Protein AF-A0AAD5LFU4-F1 (afdb_monomer_lite)

Structure (mmCIF, N/CA/C/O backbone):
data_AF-A0AAD5LFU4-F1
#
_entry.id   AF-A0AAD5LFU4-F1
#
loop_
_atom_site.group_PDB
_atom_site.id
_atom_site.type_symbol
_atom_site.label_atom_id
_atom_site.label_alt_id
_atom_site.label_comp_id
_atom_site.label_asym_id
_atom_site.label_entity_id
_atom_site.label_seq_id
_atom_site.pdbx_PDB_ins_code
_atom_site.Cartn_x
_atom_site.Cartn_y
_atom_site.Cartn_z
_atom_site.occupancy
_atom_site.B_iso_or_equiv
_atom_site.auth_seq_id
_atom_site.auth_comp_id
_atom_site.auth_asym_id
_atom_site.auth_atom_id
_atom_site.pdbx_PDB_model_num
ATOM 1 N N . MET A 1 1 ? -9.756 12.885 42.942 1.00 59.34 1 MET A N 1
ATOM 2 C CA . MET A 1 1 ? -10.409 11.561 43.064 1.00 59.34 1 MET A CA 1
ATOM 3 C C . MET A 1 1 ? -11.357 11.272 41.900 1.00 59.34 1 MET A C 1
ATOM 5 O O . MET A 1 1 ? -11.050 10.377 41.130 1.00 59.34 1 MET A O 1
ATOM 9 N N . ALA A 1 2 ? -12.413 12.067 41.676 1.00 60.28 2 ALA A N 1
ATOM 10 C CA . ALA A 1 2 ? -13.407 11.807 40.619 1.00 60.28 2 ALA A CA 1
ATOM 11 C C . ALA A 1 2 ? -12.837 11.692 39.184 1.00 60.28 2 ALA A C 1
ATOM 13 O O . ALA A 1 2 ? -13.140 10.718 38.511 1.00 60.28 2 ALA A O 1
ATOM 14 N N . LYS A 1 3 ? -11.948 12.606 38.748 1.00 60.66 3 LYS A N 1
ATOM 15 C CA . LYS A 1 3 ? -11.315 12.569 37.404 1.00 60.66 3 LYS A CA 1
ATOM 16 C C . LYS A 1 3 ? -10.513 11.290 37.109 1.00 60.66 3 LYS A C 1
ATOM 18 O O . LYS A 1 3 ? -10.426 10.878 35.958 1.00 60.66 3 LYS A O 1
ATOM 23 N N . TYR A 1 4 ? -9.907 10.681 38.129 1.00 64.56 4 TYR A N 1
ATOM 24 C CA . TYR A 1 4 ? -9.102 9.464 37.962 1.00 64.56 4 TYR A CA 1
ATOM 25 C C . TYR A 1 4 ? -9.979 8.212 37.890 1.00 64.56 4 TYR A C 1
ATOM 27 O O . TYR A 1 4 ? -9.669 7.292 37.140 1.00 64.56 4 TYR A O 1
ATOM 35 N N . ILE A 1 5 ? -11.096 8.203 38.625 1.00 68.69 5 ILE A N 1
ATOM 36 C CA . ILE A 1 5 ? -12.068 7.106 38.614 1.00 68.69 5 ILE A CA 1
ATOM 37 C C . ILE A 1 5 ? -12.809 7.067 37.272 1.00 68.69 5 ILE A C 1
ATOM 39 O O . ILE A 1 5 ? -12.893 6.004 36.665 1.00 68.69 5 ILE A O 1
ATOM 43 N N . THR A 1 6 ? -13.270 8.213 36.754 1.00 73.06 6 THR A N 1
ATOM 44 C CA . THR A 1 6 ? -13.876 8.273 35.411 1.00 73.06 6 THR A CA 1
ATOM 45 C C . THR A 1 6 ? -12.888 7.869 34.320 1.00 73.06 6 THR A C 1
ATOM 47 O O . THR A 1 6 ? -13.223 7.039 33.483 1.00 73.06 6 THR A O 1
ATOM 50 N N . GLY A 1 7 ? -11.638 8.339 34.386 1.00 82.06 7 GLY A N 1
ATOM 51 C CA . GLY A 1 7 ? -10.608 7.930 33.427 1.00 82.06 7 GLY A CA 1
ATOM 52 C C . GLY A 1 7 ? -10.278 6.430 33.461 1.00 82.06 7 GLY A C 1
ATOM 53 O O . GLY A 1 7 ? -9.966 5.847 32.424 1.00 82.06 7 GLY A O 1
ATOM 54 N N . ALA A 1 8 ? -10.351 5.781 34.628 1.00 84.88 8 ALA A N 1
ATOM 55 C CA . ALA A 1 8 ? -10.155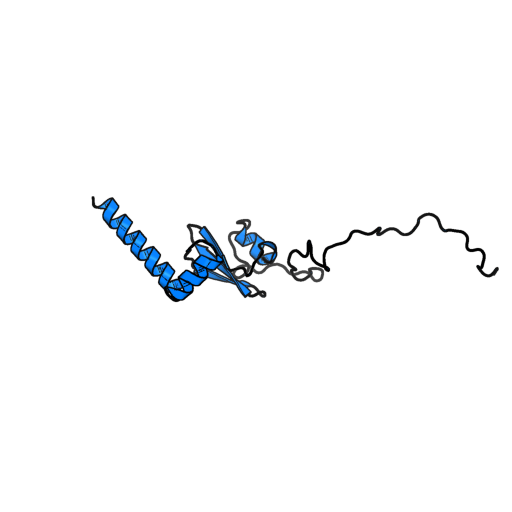 4.335 34.747 1.00 84.88 8 ALA A CA 1
ATOM 56 C C . ALA A 1 8 ? -11.330 3.540 34.149 1.00 84.88 8 ALA A C 1
ATOM 58 O O . ALA A 1 8 ? -11.110 2.560 33.437 1.00 84.88 8 ALA A O 1
ATOM 59 N N . LEU A 1 9 ? -12.565 3.990 34.385 1.00 89.31 9 LEU A N 1
ATOM 60 C CA . LEU A 1 9 ? -13.768 3.380 33.814 1.00 89.31 9 LEU A CA 1
ATOM 61 C C . LEU A 1 9 ? -13.807 3.507 32.284 1.00 89.31 9 LEU A C 1
ATOM 63 O O . LEU A 1 9 ? -14.129 2.536 31.601 1.00 89.31 9 LEU A O 1
ATOM 67 N N . ASP A 1 10 ? -13.396 4.652 31.737 1.00 86.44 10 ASP A N 1
ATOM 68 C CA . ASP A 1 10 ? -13.311 4.857 30.286 1.00 86.44 10 ASP A CA 1
ATOM 69 C C . ASP A 1 10 ? -12.303 3.907 29.629 1.00 86.44 10 ASP A C 1
ATOM 71 O O . ASP A 1 10 ? -12.573 3.347 28.566 1.00 86.44 10 ASP A O 1
ATOM 75 N N . LYS A 1 11 ? -11.154 3.670 30.275 1.00 85.81 11 LYS A N 1
ATOM 76 C CA . LYS A 1 11 ? -10.162 2.698 29.790 1.00 85.81 11 LYS A CA 1
ATOM 77 C C . LYS A 1 11 ? -10.721 1.280 29.778 1.00 85.81 11 LYS A C 1
ATOM 79 O O . LYS A 1 11 ? -10.542 0.579 28.790 1.00 85.81 11 LYS A O 1
ATOM 84 N N . LEU A 1 12 ? -11.426 0.871 30.834 1.00 90.06 12 LEU A N 1
ATOM 85 C CA . LEU A 1 12 ? -12.064 -0.448 30.895 1.00 90.06 12 LEU A CA 1
ATOM 86 C C . LEU A 1 12 ? -13.113 -0.623 29.793 1.00 90.06 12 LEU A C 1
ATOM 88 O O . LEU A 1 12 ? -13.155 -1.675 29.157 1.00 90.06 12 LEU A O 1
ATOM 92 N N . LYS A 1 13 ? -13.912 0.417 29.526 1.00 89.88 13 LYS A N 1
ATOM 93 C CA . LYS A 1 13 ? -14.887 0.415 28.432 1.00 89.88 13 LYS A CA 1
ATOM 94 C C . LYS A 1 13 ? -14.207 0.243 27.073 1.00 89.88 13 LYS A C 1
ATOM 96 O O . LYS A 1 13 ? -14.587 -0.649 26.326 1.00 89.88 13 LYS A O 1
ATOM 101 N N . VAL A 1 14 ? -13.163 1.025 26.788 1.00 87.69 14 VAL A N 1
ATOM 102 C CA . VAL A 1 14 ? -12.400 0.918 25.532 1.00 87.69 14 VAL A CA 1
ATOM 103 C C . VAL A 1 14 ? -11.793 -0.477 25.368 1.00 87.69 14 VAL A C 1
ATOM 105 O O . VAL A 1 14 ? -11.891 -1.058 24.293 1.00 87.69 14 VAL A O 1
ATOM 108 N N . THR A 1 15 ? -11.215 -1.049 26.427 1.00 89.00 15 THR A N 1
ATOM 109 C CA . THR A 1 15 ? -10.680 -2.418 26.389 1.00 89.00 15 THR A CA 1
ATOM 110 C C . THR A 1 15 ? -11.772 -3.441 26.079 1.00 89.00 15 THR A C 1
ATOM 112 O O . THR A 1 15 ? -11.556 -4.343 25.273 1.00 89.00 15 THR A O 1
ATOM 115 N N . PHE A 1 16 ? -12.956 -3.302 26.678 1.00 91.75 16 PHE A N 1
ATOM 116 C CA . PHE A 1 16 ? -14.083 -4.190 26.399 1.00 91.75 16 PHE A CA 1
ATOM 117 C C . PHE A 1 16 ? -14.599 -4.041 24.960 1.00 91.75 16 PHE A C 1
ATOM 119 O O . PHE A 1 16 ? -14.884 -5.043 24.305 1.00 91.75 16 PHE A O 1
ATOM 126 N N . ASP A 1 17 ? -14.655 -2.812 24.442 1.00 89.81 17 ASP A N 1
ATOM 127 C CA . ASP A 1 17 ? -15.033 -2.532 23.055 1.00 89.81 17 ASP A CA 1
ATOM 128 C C . ASP A 1 17 ? -14.037 -3.165 22.069 1.00 89.81 17 AS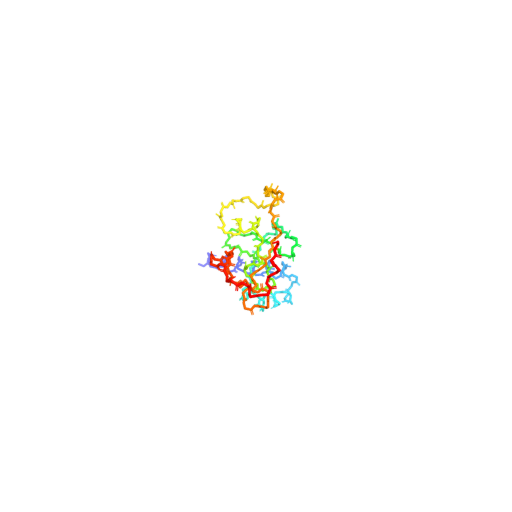P A C 1
ATOM 130 O O . ASP A 1 17 ? -14.459 -3.807 21.108 1.00 89.81 17 ASP A O 1
ATOM 134 N N . ILE A 1 18 ? -12.727 -3.075 22.343 1.00 89.19 18 ILE A N 1
ATOM 135 C CA . ILE A 1 18 ? -11.679 -3.744 21.553 1.00 89.19 18 ILE A CA 1
ATOM 136 C C . ILE A 1 18 ? -11.858 -5.267 21.581 1.00 89.19 18 ILE A C 1
ATOM 138 O O . ILE A 1 18 ? -11.851 -5.914 20.533 1.00 89.19 18 ILE A O 1
ATOM 142 N N . LEU A 1 19 ? -12.054 -5.847 22.771 1.00 92.12 19 LEU A N 1
ATOM 143 C CA . LEU A 1 19 ? -12.273 -7.287 22.920 1.00 92.12 19 LEU A CA 1
ATOM 144 C C . LEU A 1 19 ? -13.484 -7.740 22.104 1.00 92.12 19 LEU A C 1
ATOM 146 O O . LEU A 1 19 ? -13.413 -8.753 21.413 1.00 92.12 19 LEU A O 1
ATOM 150 N N . LYS A 1 20 ? -14.588 -6.990 22.156 1.00 90.75 20 LYS A N 1
ATOM 151 C CA . LYS A 1 20 ? -15.804 -7.297 21.400 1.00 90.75 20 LYS A CA 1
ATOM 152 C C . LYS A 1 20 ? -15.576 -7.175 19.894 1.00 90.75 20 LYS A C 1
ATOM 154 O O . LYS A 1 20 ? -16.003 -8.058 19.154 1.00 90.75 20 LYS A O 1
ATOM 159 N N . GLN A 1 21 ? -14.893 -6.120 19.453 1.00 87.50 21 GLN A N 1
ATOM 160 C CA . GLN A 1 21 ? -14.601 -5.876 18.043 1.00 87.50 21 GLN A CA 1
ATOM 161 C C . GLN A 1 21 ? -13.761 -6.999 17.422 1.00 87.50 21 GLN A C 1
ATOM 163 O O . GLN A 1 21 ? -14.050 -7.437 16.313 1.00 87.50 21 GLN A O 1
ATOM 168 N N . ASN A 1 22 ? -12.773 -7.509 18.154 1.00 88.31 22 ASN A N 1
ATOM 169 C CA . ASN A 1 22 ? -11.895 -8.571 17.667 1.00 88.31 22 ASN A CA 1
ATOM 170 C C . ASN A 1 22 ? -12.514 -9.978 17.769 1.00 88.31 22 ASN A C 1
ATOM 172 O O . ASN A 1 22 ? -11.818 -10.962 17.546 1.00 88.31 22 ASN A O 1
ATOM 176 N N . GLY A 1 23 ? -13.790 -10.125 18.148 1.00 89.62 23 GLY A N 1
ATOM 177 C CA . GLY A 1 23 ? -14.415 -11.444 18.318 1.00 89.62 23 GLY A CA 1
ATOM 178 C C . GLY A 1 23 ? -14.025 -12.153 19.623 1.00 89.62 23 GLY A C 1
ATOM 179 O O . GLY A 1 23 ? -14.005 -13.381 19.703 1.00 89.62 23 GLY A O 1
ATOM 180 N N . GLY A 1 24 ? -13.708 -11.383 20.663 1.00 93.06 24 GLY A N 1
ATOM 181 C CA . GLY A 1 24 ? -13.398 -11.855 22.009 1.00 93.06 24 GLY A CA 1
ATOM 182 C C . GLY A 1 24 ? -11.901 -11.950 22.306 1.00 93.06 24 GLY A C 1
ATOM 183 O O . GLY A 1 24 ? -11.047 -11.415 21.596 1.00 93.06 24 GLY A O 1
ATOM 184 N N . ILE A 1 25 ? -11.577 -12.663 23.389 1.00 92.75 25 ILE A N 1
ATOM 185 C CA . ILE A 1 25 ? -10.199 -12.804 23.886 1.00 92.75 25 ILE A CA 1
ATOM 186 C C . ILE A 1 25 ? -9.323 -13.546 22.873 1.00 92.75 25 ILE A C 1
ATOM 188 O O . ILE A 1 25 ? -8.199 -13.129 22.632 1.00 92.75 25 ILE A O 1
ATOM 192 N N . ARG A 1 26 ? -9.832 -14.612 22.238 1.00 92.31 26 ARG A N 1
ATOM 193 C CA . ARG A 1 26 ? -9.061 -15.386 21.248 1.00 92.31 26 ARG A CA 1
ATOM 194 C C . ARG A 1 26 ? -8.673 -14.548 20.034 1.00 92.31 26 ARG A C 1
ATOM 196 O O . ARG A 1 26 ? -7.512 -14.561 19.646 1.00 92.31 26 ARG A O 1
ATOM 203 N N . GLY A 1 27 ? -9.622 -13.803 19.468 1.00 90.50 27 GLY A N 1
ATOM 204 C CA . G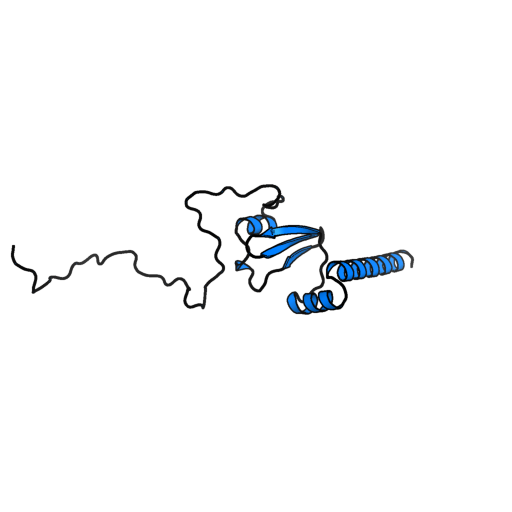LY A 1 27 ? -9.335 -12.936 18.329 1.00 90.50 27 GLY A CA 1
ATOM 205 C C . GLY A 1 27 ? -8.466 -11.740 18.713 1.00 90.50 27 GLY A C 1
ATOM 206 O O . GLY A 1 27 ? -7.567 -11.377 17.968 1.00 90.50 27 GLY A O 1
ATOM 207 N N . SER A 1 28 ? -8.624 -11.203 19.927 1.00 91.00 28 SER A N 1
ATOM 208 C CA . SER A 1 28 ? -7.693 -10.197 20.456 1.00 91.00 28 SER A CA 1
ATOM 209 C C . SER A 1 28 ? -6.279 -10.742 20.653 1.00 91.00 28 SER A C 1
ATOM 211 O O . SER A 1 28 ? -5.325 -10.051 20.336 1.00 91.00 28 SER A O 1
ATOM 213 N N . LEU A 1 29 ? -6.113 -11.975 21.132 1.00 92.12 29 LEU A N 1
ATOM 214 C CA . LEU A 1 29 ? -4.791 -12.598 21.245 1.00 92.12 29 LEU A CA 1
ATOM 215 C C . LEU A 1 29 ? -4.161 -12.834 19.870 1.00 92.12 29 LEU A C 1
ATOM 217 O O . LEU A 1 29 ? -2.975 -12.574 19.699 1.00 92.12 29 LEU A O 1
ATOM 221 N N . TYR A 1 30 ? -4.954 -13.272 18.889 1.00 88.94 30 TYR A N 1
ATOM 222 C CA . TYR A 1 30 ? -4.506 -13.378 17.500 1.00 88.94 30 TYR A CA 1
ATOM 223 C C . TYR A 1 30 ? -4.061 -12.019 16.952 1.00 88.94 30 TYR A C 1
ATOM 225 O O . TYR A 1 30 ? -2.994 -11.909 16.356 1.00 88.94 30 TYR A O 1
ATOM 233 N N . GLN A 1 31 ? -4.845 -10.973 17.213 1.00 87.06 31 GLN A N 1
ATOM 234 C CA . GLN A 1 31 ? -4.521 -9.628 16.770 1.00 87.06 31 GLN A CA 1
ATOM 235 C C . GLN A 1 31 ? -3.262 -9.086 17.434 1.00 87.06 31 GLN A C 1
ATOM 237 O O . GLN A 1 31 ? -2.400 -8.537 16.761 1.00 87.06 31 GLN A O 1
ATOM 242 N N . LEU A 1 32 ? -3.132 -9.287 18.743 1.00 89.81 32 LEU A N 1
ATOM 243 C CA . LEU A 1 32 ? -1.951 -8.893 19.494 1.00 89.81 32 LEU A CA 1
ATOM 244 C C . LEU A 1 32 ? -0.698 -9.596 18.960 1.00 89.81 32 LEU A C 1
ATOM 246 O O . LEU A 1 32 ? 0.331 -8.956 18.823 1.00 89.81 32 LEU A O 1
ATOM 250 N N . PHE A 1 33 ? -0.794 -10.881 18.608 1.00 88.69 33 PHE A N 1
ATOM 251 C CA . PHE A 1 33 ? 0.307 -11.614 17.981 1.00 88.69 33 PHE A CA 1
ATOM 252 C C . PHE A 1 33 ? 0.653 -11.096 16.574 1.00 88.69 33 PHE A C 1
ATOM 254 O O . PHE A 1 33 ? 1.800 -11.186 16.155 1.00 88.69 33 PHE A O 1
ATOM 261 N N . ARG A 1 34 ? -0.331 -10.578 15.831 1.00 84.56 34 ARG A N 1
ATOM 262 C CA . ARG A 1 34 ? -0.158 -10.144 14.439 1.00 84.56 34 ARG A CA 1
ATOM 263 C C . ARG A 1 34 ? 0.301 -8.693 14.297 1.00 84.56 34 ARG A C 1
ATOM 265 O O . ARG A 1 34 ? 1.037 -8.393 13.366 1.00 84.56 34 ARG A O 1
ATOM 272 N N . THR A 1 35 ? -0.176 -7.791 15.155 1.00 81.69 35 THR A N 1
ATOM 273 C CA . THR A 1 35 ? 0.062 -6.340 15.035 1.00 81.69 35 THR A CA 1
ATOM 274 C C . THR A 1 35 ? 0.749 -5.717 16.242 1.00 81.69 35 THR A C 1
ATOM 276 O O . THR A 1 35 ? 0.813 -4.491 16.305 1.00 81.69 35 THR A O 1
ATOM 279 N N . ASP A 1 36 ? 1.184 -6.521 17.219 1.00 86.38 36 ASP A N 1
ATOM 280 C CA . ASP A 1 36 ? 1.821 -6.129 18.494 1.00 86.38 36 ASP A CA 1
ATOM 281 C C . ASP A 1 36 ? 1.002 -5.177 19.392 1.00 86.38 36 ASP A C 1
ATOM 283 O O . ASP A 1 36 ? 1.323 -4.949 20.558 1.00 86.38 36 ASP A O 1
ATOM 287 N N . GLU A 1 37 ? -0.111 -4.653 18.882 1.00 85.69 37 GLU A N 1
ATOM 288 C CA . GLU A 1 37 ? -0.982 -3.686 19.527 1.00 85.69 37 GLU A CA 1
ATOM 289 C C . GLU A 1 37 ? -2.455 -4.031 19.299 1.00 85.69 37 GLU A C 1
ATOM 291 O O . GLU A 1 37 ? -2.860 -4.572 18.267 1.00 85.69 37 GLU A O 1
ATOM 296 N N . LEU A 1 38 ? -3.278 -3.651 20.274 1.00 87.88 38 LEU A N 1
ATOM 297 C CA . LEU A 1 38 ? -4.727 -3.778 20.236 1.00 87.88 38 LEU A CA 1
ATOM 298 C C . LEU A 1 38 ? -5.359 -2.411 19.983 1.00 87.88 38 LEU A C 1
ATOM 300 O O . LEU A 1 38 ? -5.344 -1.530 20.843 1.00 87.88 38 LEU A O 1
ATOM 304 N N . LYS A 1 39 ? -5.927 -2.248 18.791 1.00 84.81 39 LYS A N 1
ATOM 305 C CA . LYS A 1 39 ? -6.535 -1.003 18.318 1.00 84.81 39 LYS A CA 1
ATOM 306 C C . LYS A 1 39 ? -7.993 -1.247 17.937 1.00 84.81 39 LYS A C 1
ATOM 308 O O . LYS A 1 39 ? -8.297 -2.271 17.334 1.00 84.81 39 LYS A O 1
ATOM 313 N N . ASN A 1 40 ? -8.888 -0.318 18.280 1.00 85.88 40 ASN A N 1
ATOM 314 C CA . ASN A 1 40 ? -10.266 -0.318 17.776 1.00 85.88 40 ASN A CA 1
ATOM 315 C C . ASN A 1 40 ? -10.431 0.664 16.614 1.00 85.88 40 ASN A C 1
ATOM 317 O O . ASN A 1 40 ? -9.725 1.661 16.519 1.00 85.88 40 ASN A O 1
ATOM 321 N N . GLY A 1 41 ? -11.402 0.432 15.744 1.00 87.44 41 GLY A N 1
ATOM 322 C CA . GLY A 1 41 ? -11.674 1.356 14.643 1.00 87.44 41 GLY A CA 1
ATOM 323 C C . GLY A 1 41 ? -12.933 1.001 13.877 1.00 87.44 41 GLY A C 1
ATOM 324 O O . GLY A 1 41 ? -13.380 -0.140 13.902 1.00 87.44 41 GLY A O 1
ATOM 325 N N . THR A 1 42 ? -13.522 1.966 13.191 1.00 88.62 42 THR A N 1
ATOM 326 C CA . THR A 1 42 ? -14.674 1.714 12.324 1.00 88.62 42 THR A CA 1
ATOM 327 C C . THR A 1 42 ? -14.175 1.212 10.977 1.00 88.62 42 THR A C 1
ATOM 329 O O . THR A 1 42 ? -13.253 1.795 10.415 1.00 88.62 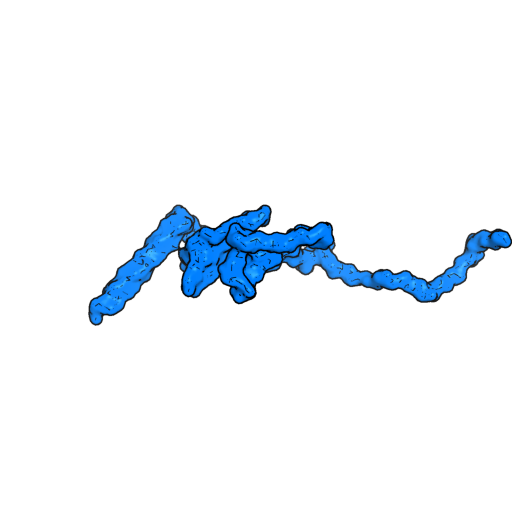42 THR A O 1
ATOM 332 N N . VAL A 1 43 ? -14.765 0.136 10.454 1.00 89.75 43 VAL A N 1
ATOM 333 C CA . VAL A 1 43 ? -14.414 -0.384 9.124 1.00 89.75 43 VAL A CA 1
ATOM 334 C C . VAL A 1 43 ? -14.838 0.631 8.062 1.00 89.75 43 VAL A C 1
ATOM 336 O O . VAL A 1 43 ? -16.018 0.962 7.966 1.00 89.75 43 VAL A O 1
ATOM 339 N N . VAL A 1 44 ? -13.882 1.101 7.262 1.00 91.69 44 VAL A N 1
ATOM 340 C CA . VAL A 1 44 ? -14.110 2.039 6.147 1.00 91.69 44 VAL A CA 1
ATOM 341 C C . VAL A 1 44 ? -14.326 1.292 4.835 1.00 91.69 44 VAL A C 1
ATOM 343 O O . VAL A 1 44 ? -15.128 1.707 3.997 1.00 91.69 44 VAL A O 1
ATOM 346 N N . GLY A 1 45 ? -13.622 0.176 4.648 1.00 91.12 45 GLY A N 1
ATOM 347 C CA . GLY A 1 45 ? -13.788 -0.689 3.489 1.00 91.12 45 GLY A CA 1
ATOM 348 C C . GLY A 1 45 ? -12.720 -1.770 3.393 1.00 91.12 45 GLY A C 1
ATOM 349 O O . GLY A 1 45 ? -11.773 -1.809 4.180 1.00 91.12 45 GLY A O 1
ATOM 350 N N . THR A 1 46 ? -12.891 -2.632 2.398 1.00 91.06 46 THR A N 1
ATOM 351 C CA . THR A 1 46 ? -11.961 -3.711 2.060 1.00 91.06 46 THR A CA 1
ATOM 352 C C . THR A 1 46 ? -11.559 -3.555 0.598 1.00 91.06 46 THR A C 1
ATOM 354 O O . THR A 1 46 ? -12.402 -3.231 -0.242 1.00 91.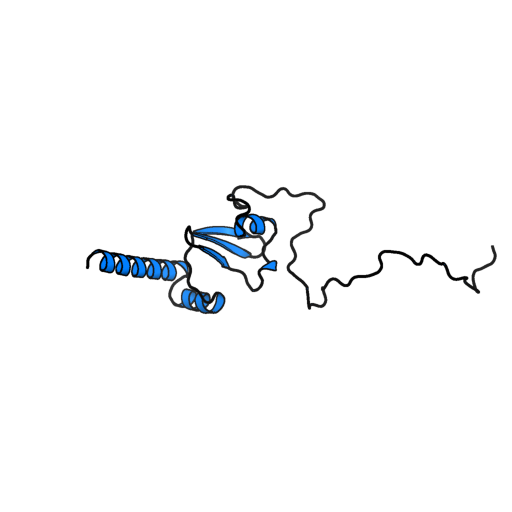06 46 THR A O 1
ATOM 357 N N . ASP A 1 47 ? -10.277 -3.730 0.288 1.00 89.94 47 ASP A N 1
ATOM 358 C CA . ASP A 1 47 ? -9.805 -3.706 -1.095 1.00 89.94 47 ASP A CA 1
ATOM 359 C C . ASP A 1 47 ? -10.012 -5.050 -1.815 1.00 89.94 47 ASP A C 1
ATOM 361 O O . ASP A 1 47 ? -10.515 -6.025 -1.259 1.00 89.94 47 ASP A O 1
ATOM 365 N N . LYS A 1 48 ? -9.610 -5.108 -3.089 1.00 88.62 48 LYS A N 1
ATOM 366 C CA . LYS A 1 48 ? -9.709 -6.328 -3.902 1.00 88.62 48 LYS A CA 1
ATOM 367 C C . LYS A 1 48 ? -8.740 -7.445 -3.481 1.00 88.62 48 LYS A C 1
ATOM 369 O O . LYS A 1 48 ? -8.881 -8.560 -3.971 1.00 88.62 48 LYS A O 1
ATOM 374 N N . TYR A 1 49 ? -7.753 -7.139 -2.641 1.00 88.25 49 TYR A N 1
ATOM 375 C CA . TYR A 1 49 ? -6.731 -8.071 -2.165 1.00 88.25 49 TYR A CA 1
ATOM 376 C C . TYR A 1 49 ? -7.063 -8.637 -0.776 1.00 88.25 49 TYR A C 1
ATOM 378 O O . TYR A 1 49 ? -6.374 -9.535 -0.308 1.00 88.25 49 TYR A O 1
ATOM 386 N N . GLY A 1 50 ? -8.139 -8.157 -0.142 1.00 87.75 50 GLY A N 1
ATOM 387 C CA . GLY A 1 50 ? -8.584 -8.595 1.181 1.00 87.75 50 GLY A CA 1
ATOM 388 C C . GLY A 1 50 ? -8.081 -7.721 2.333 1.00 87.75 50 GLY A C 1
ATOM 389 O O . GLY A 1 50 ? -8.420 -7.991 3.486 1.00 87.75 50 GLY A O 1
ATOM 390 N N . ASN A 1 51 ? -7.340 -6.645 2.051 1.00 89.44 51 ASN A N 1
ATOM 391 C CA . ASN A 1 51 ? -6.898 -5.711 3.081 1.00 89.44 51 ASN A CA 1
ATOM 392 C C . ASN A 1 51 ? -8.098 -4.915 3.589 1.00 89.44 51 ASN A C 1
ATOM 394 O O . ASN A 1 51 ? -8.834 -4.311 2.804 1.00 89.44 51 ASN A O 1
ATOM 398 N N . THR A 1 52 ? -8.288 -4.892 4.907 1.00 88.81 52 THR A N 1
ATOM 399 C CA . THR A 1 52 ? -9.381 -4.142 5.538 1.00 88.81 52 THR A CA 1
ATOM 400 C C . THR A 1 52 ? -8.841 -2.898 6.233 1.00 88.81 52 THR A C 1
ATOM 402 O O . THR A 1 52 ? -7.888 -2.963 7.017 1.00 88.81 52 THR A O 1
ATOM 405 N N . TYR A 1 53 ? -9.468 -1.763 5.930 1.00 90.12 53 TYR A N 1
ATOM 406 C CA . TYR A 1 53 ? -9.074 -0.432 6.372 1.00 90.12 53 TYR A CA 1
ATOM 407 C C . TYR A 1 53 ? -10.015 0.072 7.457 1.00 90.12 53 TYR A C 1
ATOM 409 O O . TYR A 1 53 ? -11.240 0.022 7.305 1.00 90.12 53 TYR A O 1
ATOM 417 N N . TYR A 1 54 ? -9.437 0.589 8.539 1.00 89.44 54 TYR A N 1
ATOM 418 C CA . TYR A 1 54 ? -10.177 1.080 9.691 1.00 89.44 54 TYR A CA 1
ATOM 419 C C . TYR A 1 54 ? -9.791 2.520 10.004 1.00 89.44 54 TYR A C 1
ATOM 421 O O . TYR A 1 54 ? -8.617 2.895 9.959 1.00 89.44 54 TYR A O 1
ATOM 429 N N . GLU A 1 55 ? -10.787 3.303 10.397 1.00 87.75 55 GLU A N 1
ATOM 430 C CA . GLU A 1 55 ? -10.625 4.681 10.835 1.00 87.75 55 GLU A CA 1
ATOM 431 C C . GLU A 1 55 ? -10.919 4.805 12.328 1.00 87.75 55 GLU A C 1
ATOM 433 O O . GLU A 1 55 ? -11.910 4.286 12.851 1.00 87.75 55 GLU A O 1
ATOM 438 N N . ASN A 1 56 ? -10.046 5.523 13.024 1.00 84.19 56 ASN A N 1
ATOM 439 C CA . ASN A 1 56 ? -10.290 6.011 14.367 1.00 84.19 56 ASN A CA 1
ATOM 440 C C . ASN A 1 56 ? -9.619 7.379 14.498 1.00 84.19 56 ASN A C 1
ATOM 442 O O . ASN A 1 56 ? -8.471 7.559 14.098 1.00 84.19 56 ASN A O 1
ATOM 446 N N . ASN A 1 57 ? -10.295 8.330 15.140 1.00 78.31 57 ASN A N 1
ATOM 447 C CA . ASN A 1 57 ? -9.772 9.678 15.387 1.00 78.31 57 ASN A CA 1
ATOM 448 C C . ASN A 1 57 ? -8.455 9.694 16.190 1.00 78.31 57 ASN A C 1
ATOM 450 O O . ASN A 1 57 ? -7.830 10.742 16.322 1.00 78.31 57 ASN A O 1
ATOM 454 N N . ARG A 1 58 ? -8.056 8.560 16.782 1.00 70.56 58 ARG A N 1
ATOM 455 C CA . ARG A 1 58 ? -6.814 8.411 17.554 1.00 70.56 58 ARG A CA 1
ATOM 456 C C . ARG A 1 58 ? -5.664 7.774 16.771 1.00 70.56 58 ARG A C 1
ATOM 458 O O . ARG A 1 58 ? -4.516 8.025 17.122 1.00 70.56 58 ARG A O 1
ATOM 465 N N . TYR A 1 59 ? -5.949 6.914 15.793 1.00 66.94 59 TYR A N 1
ATOM 466 C CA . TYR A 1 59 ? -4.952 6.115 15.070 1.00 66.94 59 TYR A CA 1
ATOM 467 C C . TYR A 1 59 ? -5.584 5.403 13.865 1.00 66.94 59 TYR A C 1
ATOM 469 O O . TYR A 1 59 ? -6.767 5.082 13.881 1.00 66.94 59 TYR A O 1
ATOM 477 N N . PHE A 1 60 ? -4.788 5.094 12.840 1.00 64.19 60 PHE A N 1
ATOM 478 C CA . PHE A 1 60 ? -5.235 4.309 11.684 1.00 64.19 60 PHE A CA 1
ATOM 479 C C . PHE A 1 60 ? -4.829 2.851 11.869 1.00 64.19 60 PHE A C 1
ATOM 481 O O . PHE A 1 60 ? -3.753 2.562 12.398 1.00 64.19 60 PHE A O 1
ATOM 488 N N . VAL A 1 61 ? -5.704 1.931 11.461 1.00 58.69 61 VAL A N 1
ATOM 489 C CA . VAL A 1 61 ? -5.443 0.490 11.540 1.00 58.69 61 VAL A CA 1
ATOM 490 C C . VAL A 1 61 ? -5.670 -0.108 10.165 1.00 58.69 61 VAL A C 1
ATOM 492 O O . VAL A 1 61 ? -6.730 0.075 9.568 1.00 58.69 61 VAL A O 1
ATOM 495 N N . VAL A 1 62 ? -4.676 -0.834 9.668 1.00 62.69 62 VAL A N 1
ATOM 496 C CA . VAL A 1 62 ? -4.813 -1.659 8.469 1.00 62.69 62 VAL A CA 1
ATOM 497 C C . VAL A 1 62 ? -4.403 -3.063 8.841 1.00 62.69 62 VAL A C 1
ATOM 499 O O . VAL A 1 62 ? -3.362 -3.271 9.462 1.00 62.69 62 VAL A O 1
ATOM 502 N N . PHE A 1 63 ? -5.239 -4.020 8.470 1.00 64.12 63 PHE A N 1
ATOM 503 C CA . PHE A 1 63 ? -4.933 -5.427 8.636 1.00 64.12 63 PHE A CA 1
ATOM 504 C C . PHE A 1 63 ? -4.374 -5.910 7.303 1.00 64.12 63 PHE A C 1
ATOM 506 O O . PHE A 1 63 ? -5.128 -6.139 6.359 1.00 64.12 63 PHE A O 1
ATOM 513 N N . LEU A 1 64 ? -3.044 -5.982 7.237 1.00 64.19 64 LEU A N 1
ATOM 514 C CA . LEU A 1 64 ? -2.280 -6.514 6.110 1.00 64.19 64 LEU A CA 1
ATOM 515 C C . LEU A 1 64 ? -1.778 -7.909 6.467 1.00 64.19 64 LEU A C 1
ATOM 517 O O . LEU A 1 64 ? -1.572 -8.210 7.649 1.00 64.19 64 LEU A O 1
ATOM 521 N N . ASP A 1 65 ? -1.598 -8.771 5.469 1.00 65.25 65 ASP A N 1
ATOM 522 C CA . ASP A 1 65 ? -0.992 -10.091 5.674 1.00 65.25 65 ASP A CA 1
ATOM 523 C C . ASP A 1 65 ? 0.490 -9.998 6.020 1.00 65.25 65 ASP A C 1
ATOM 525 O O . ASP A 1 65 ? 0.938 -10.788 6.853 1.00 65.25 65 ASP A O 1
ATOM 529 N N . TYR A 1 66 ? 1.245 -9.039 5.461 1.00 72.50 66 TYR A N 1
ATOM 530 C CA . TYR A 1 66 ? 2.678 -8.994 5.763 1.00 72.50 66 TYR A CA 1
ATOM 531 C C . TYR A 1 66 ? 3.416 -7.680 5.456 1.00 72.50 66 TYR A C 1
ATOM 533 O O . TYR A 1 66 ? 4.210 -7.238 6.284 1.00 72.50 66 TYR A O 1
ATOM 541 N N . ASP A 1 67 ? 3.185 -7.046 4.298 1.00 84.88 67 ASP A N 1
ATOM 542 C CA . ASP A 1 67 ? 4.035 -5.939 3.817 1.00 84.88 67 ASP A CA 1
ATOM 543 C C . ASP A 1 67 ? 3.238 -4.670 3.471 1.00 84.88 67 ASP A C 1
ATOM 545 O O . ASP A 1 67 ? 2.176 -4.716 2.852 1.00 84.88 67 ASP A O 1
ATOM 549 N N . GLY A 1 68 ? 3.787 -3.503 3.820 1.00 86.75 68 GLY A N 1
ATOM 550 C CA . GLY A 1 68 ? 3.195 -2.197 3.523 1.00 86.75 68 GLY A CA 1
ATOM 551 C C . GLY A 1 68 ? 3.091 -1.901 2.025 1.00 86.75 68 GLY A C 1
ATOM 552 O O . GLY A 1 68 ? 2.252 -1.098 1.615 1.00 86.75 68 GLY A O 1
ATOM 553 N N . SER A 1 69 ? 3.897 -2.572 1.194 1.00 91.06 69 SER A N 1
ATOM 554 C CA . SER A 1 69 ? 3.821 -2.447 -0.265 1.00 91.06 69 SER A CA 1
ATOM 555 C C . SER A 1 69 ? 2.572 -3.081 -0.886 1.00 91.06 69 SER A C 1
ATOM 557 O O . SER A 1 69 ? 2.297 -2.801 -2.046 1.00 91.06 69 SER A O 1
ATOM 559 N N . GLN A 1 70 ? 1.806 -3.880 -0.130 1.00 91.19 70 GLN A N 1
ATOM 560 C CA . GLN A 1 70 ? 0.568 -4.532 -0.584 1.00 91.19 70 GLN A CA 1
ATOM 561 C C . GLN A 1 70 ? -0.636 -3.582 -0.639 1.00 91.19 70 GLN A C 1
ATOM 563 O O . GLN A 1 70 ? -1.711 -3.961 -1.105 1.00 91.19 70 GLN A O 1
ATOM 568 N N . VAL A 1 71 ? -0.486 -2.353 -0.136 1.00 91.69 71 VAL A N 1
ATOM 569 C CA . VAL A 1 71 ? -1.544 -1.345 -0.180 1.00 91.69 71 VAL A CA 1
ATOM 570 C C . VAL A 1 71 ? -1.660 -0.799 -1.610 1.00 91.69 71 VAL A C 1
ATOM 572 O O . VAL A 1 71 ? -0.734 -0.133 -2.089 1.00 91.69 71 VAL A O 1
ATOM 575 N N . PRO A 1 72 ? -2.804 -0.983 -2.295 1.00 92.50 72 PRO A N 1
ATOM 576 C CA . PRO A 1 72 ? -2.994 -0.451 -3.634 1.00 92.50 72 PRO A CA 1
ATOM 577 C C . PRO A 1 72 ? -2.991 1.077 -3.646 1.00 92.50 72 PRO A C 1
ATOM 579 O O . PRO A 1 72 ? -3.382 1.736 -2.681 1.00 92.50 72 PRO A O 1
ATOM 582 N N . ALA A 1 73 ? -2.632 1.651 -4.796 1.00 91.81 73 ALA A N 1
ATOM 583 C CA . ALA A 1 73 ? -2.524 3.101 -4.977 1.00 91.81 73 ALA A CA 1
ATOM 584 C C . ALA A 1 73 ? -3.808 3.872 -4.603 1.00 91.81 73 ALA A C 1
ATOM 586 O O . ALA A 1 73 ? -3.731 5.001 -4.123 1.00 91.81 73 ALA A O 1
ATOM 587 N N . GLU A 1 74 ? -4.977 3.251 -4.788 1.00 91.44 74 GLU A N 1
ATOM 588 C CA . GLU A 1 74 ? -6.289 3.824 -4.461 1.00 91.44 74 GLU A CA 1
ATOM 589 C C . GLU A 1 74 ? -6.457 4.070 -2.955 1.00 91.44 74 GLU A C 1
ATOM 591 O O . GLU A 1 74 ? -6.961 5.113 -2.547 1.00 91.44 74 GLU A O 1
ATOM 596 N N . TRP A 1 75 ? -5.991 3.129 -2.131 1.00 91.94 75 TRP A N 1
ATOM 597 C CA . TRP A 1 75 ? -6.053 3.213 -0.672 1.00 91.94 75 TRP A CA 1
ATOM 598 C C . TRP A 1 75 ? -4.828 3.898 -0.072 1.00 91.94 75 TRP A C 1
ATOM 600 O O . TRP A 1 75 ? -4.919 4.497 0.998 1.00 91.94 75 TRP A O 1
ATOM 610 N N . TYR A 1 76 ? -3.695 3.875 -0.778 1.00 91.88 76 TYR A N 1
ATOM 611 C CA . TYR A 1 76 ? -2.443 4.478 -0.331 1.00 91.88 76 TYR A CA 1
ATOM 612 C C . TYR A 1 76 ? -2.598 5.969 -0.007 1.00 91.88 76 TYR A C 1
ATOM 614 O O . TYR A 1 76 ? -2.082 6.432 1.009 1.00 91.88 76 TYR A O 1
ATOM 622 N N . GLY A 1 77 ? -3.316 6.721 -0.849 1.00 90.81 77 GLY A N 1
ATOM 623 C CA . GLY A 1 77 ? -3.541 8.152 -0.642 1.00 90.81 77 GLY A CA 1
ATOM 624 C C . GLY A 1 77 ? -4.303 8.456 0.648 1.00 90.81 77 GLY A C 1
ATOM 625 O O . GLY A 1 77 ? -3.869 9.311 1.415 1.00 90.81 77 GLY A O 1
ATOM 626 N N . TRP A 1 78 ? -5.395 7.733 0.897 1.00 91.31 78 TRP A N 1
ATOM 627 C CA . TRP A 1 78 ? -6.204 7.883 2.108 1.00 91.31 78 TRP A CA 1
ATOM 628 C C . TRP A 1 78 ? -5.437 7.432 3.358 1.00 91.31 78 TRP A C 1
ATOM 630 O O . TRP A 1 78 ? -5.356 8.168 4.336 1.00 91.31 78 TRP A O 1
ATOM 640 N N . LEU A 1 79 ? -4.763 6.280 3.285 1.00 89.88 79 LEU A N 1
ATOM 641 C CA . LEU A 1 79 ? -3.971 5.738 4.390 1.00 89.88 79 LEU A CA 1
ATOM 642 C C . LEU A 1 79 ? -2.832 6.674 4.835 1.00 89.88 79 LEU A C 1
ATOM 644 O O . LEU A 1 79 ? -2.500 6.730 6.015 1.00 89.88 79 LEU A O 1
ATOM 648 N N . HIS A 1 80 ? -2.235 7.409 3.895 1.00 89.94 80 HIS A N 1
ATOM 649 C CA . HIS A 1 80 ? -1.147 8.355 4.161 1.00 89.94 80 HIS A CA 1
ATOM 650 C C . HIS A 1 80 ? -1.631 9.806 4.288 1.00 89.94 80 HIS A C 1
ATOM 652 O O . HIS A 1 80 ? -0.834 10.724 4.095 1.00 89.94 80 HIS A O 1
ATOM 658 N N . TYR A 1 81 ? -2.919 10.031 4.571 1.00 88.88 81 TYR A N 1
ATOM 659 C CA . TYR A 1 81 ? -3.499 11.365 4.776 1.00 88.88 81 TYR A CA 1
ATOM 660 C C . TYR A 1 81 ? -3.271 12.352 3.621 1.00 88.88 81 TYR A C 1
ATOM 662 O O . TYR A 1 81 ? -3.212 13.565 3.816 1.00 88.88 81 TYR A O 1
ATOM 670 N N . LYS A 1 82 ? -3.135 11.857 2.388 1.00 89.94 82 LYS A N 1
ATOM 671 C CA . LYS A 1 82 ? -3.090 12.717 1.194 1.00 89.94 82 LYS A CA 1
ATOM 672 C C . LYS A 1 82 ? -4.484 13.189 0.789 1.00 89.94 82 LYS A C 1
ATOM 674 O O . LYS A 1 82 ? -4.615 14.147 0.033 1.00 89.94 82 LYS A O 1
ATOM 679 N N . THR A 1 83 ? -5.518 12.482 1.236 1.00 90.00 83 THR A N 1
ATOM 680 C CA . THR A 1 83 ? -6.920 12.789 0.970 1.00 90.00 83 THR A CA 1
ATOM 681 C C . THR A 1 83 ? -7.784 12.304 2.126 1.00 90.00 83 THR A C 1
ATOM 683 O O . THR A 1 83 ? -7.562 11.213 2.643 1.00 90.00 83 THR A O 1
ATOM 686 N N . ASP A 1 84 ? -8.786 13.101 2.493 1.00 90.12 84 ASP A N 1
ATOM 687 C CA . ASP A 1 84 ? -9.756 12.740 3.534 1.00 90.12 84 ASP A CA 1
ATOM 688 C C . ASP A 1 84 ? -10.776 11.700 3.047 1.00 90.12 84 ASP A C 1
ATOM 690 O O . ASP A 1 84 ? -11.405 11.007 3.842 1.00 90.12 84 ASP A O 1
ATOM 694 N N . LEU A 1 85 ? -10.962 11.586 1.727 1.00 91.19 85 LEU A N 1
ATOM 695 C CA . LEU A 1 85 ? -11.994 10.742 1.138 1.00 91.19 85 LEU A CA 1
ATOM 696 C C . LEU A 1 85 ? -11.412 9.370 0.774 1.00 91.19 85 LEU A C 1
ATOM 698 O O . LEU A 1 85 ? -10.507 9.307 -0.065 1.00 91.19 85 LEU A O 1
ATOM 702 N N . PRO A 1 86 ? -11.932 8.266 1.340 1.00 91.56 86 PRO A N 1
ATOM 703 C CA . PRO A 1 86 ? -11.506 6.930 0.953 1.00 91.56 86 PRO A CA 1
ATOM 704 C C . PRO A 1 86 ? -12.013 6.585 -0.457 1.00 91.56 86 PRO A C 1
ATOM 706 O O . PRO A 1 86 ? -13.020 7.144 -0.918 1.00 91.56 86 PRO A O 1
ATOM 709 N N . PRO A 1 87 ? -11.383 5.611 -1.138 1.00 91.25 87 PRO A N 1
ATOM 710 C CA . PRO A 1 87 ? -11.792 5.188 -2.478 1.00 91.25 87 PRO A CA 1
ATOM 711 C C . PRO A 1 87 ? -13.212 4.597 -2.527 1.00 91.25 87 PRO A C 1
ATOM 713 O O . PRO A 1 87 ? -13.815 4.552 -3.597 1.00 91.25 87 PRO A O 1
ATOM 716 N N . THR A 1 88 ? -13.778 4.193 -1.382 1.00 90.88 88 THR A N 1
ATOM 717 C CA . THR A 1 88 ? -15.186 3.781 -1.252 1.00 90.88 88 THR A CA 1
ATOM 718 C C . THR A 1 88 ? -16.169 4.939 -1.430 1.00 90.88 88 THR A C 1
ATOM 720 O O . THR A 1 88 ? -17.253 4.734 -1.967 1.00 90.88 88 THR A O 1
ATOM 723 N N . VAL A 1 89 ? -15.799 6.153 -1.010 1.00 92.12 89 VAL A N 1
ATOM 724 C CA . VAL A 1 89 ? -16.623 7.367 -1.154 1.00 92.12 89 VAL A CA 1
ATOM 725 C C . VAL A 1 89 ? -16.334 8.057 -2.483 1.00 92.12 89 VAL A C 1
ATOM 727 O O . VAL A 1 89 ? -17.254 8.483 -3.180 1.00 92.12 89 VAL A O 1
ATOM 730 N N . LYS A 1 90 ? -15.053 8.163 -2.850 1.00 91.81 90 LYS A N 1
ATOM 731 C CA . LYS A 1 90 ? -14.614 8.769 -4.107 1.00 91.81 90 LYS A CA 1
ATOM 732 C C . LYS A 1 90 ? -13.724 7.791 -4.878 1.00 91.81 90 LYS A C 1
ATOM 734 O O . LYS A 1 90 ? -12.521 7.751 -4.623 1.00 91.81 90 LYS A O 1
ATOM 739 N N . PRO A 1 91 ? -14.287 7.045 -5.844 1.00 89.50 91 PRO A N 1
ATOM 740 C CA . PRO A 1 91 ? -13.521 6.101 -6.645 1.00 89.50 91 PRO A CA 1
ATOM 741 C C . PRO A 1 91 ? -12.347 6.761 -7.376 1.00 89.50 91 PRO A C 1
ATOM 743 O O . PRO A 1 91 ? -12.427 7.909 -7.826 1.00 89.50 91 PRO A O 1
ATOM 746 N N . SER A 1 92 ? -11.257 6.009 -7.514 1.00 86.25 92 SER A N 1
ATOM 747 C CA . SER A 1 92 ? -10.088 6.405 -8.297 1.00 86.25 92 SER A CA 1
ATOM 748 C C . SER A 1 92 ? -10.438 6.507 -9.790 1.00 86.25 92 SER A C 1
ATOM 750 O O . SER A 1 92 ? -11.296 5.790 -10.313 1.00 86.25 92 SER A O 1
ATOM 752 N N . VAL A 1 93 ? -9.754 7.396 -10.513 1.00 90.19 93 VAL A N 1
ATOM 753 C CA . VAL A 1 93 ? -9.862 7.444 -11.977 1.00 90.19 93 VAL A CA 1
ATOM 754 C C . VAL A 1 93 ? -9.028 6.307 -12.559 1.00 90.19 93 VAL A C 1
ATOM 756 O O . VAL A 1 93 ? -7.829 6.246 -12.299 1.00 90.19 93 VAL A O 1
ATOM 759 N N . LYS A 1 94 ? -9.637 5.436 -13.372 1.00 90.62 94 LYS A N 1
ATOM 760 C CA . LYS A 1 94 ? -8.940 4.342 -14.067 1.00 90.62 94 LYS A CA 1
ATOM 761 C C . LYS A 1 94 ? -8.722 4.682 -15.538 1.00 90.62 94 LYS A C 1
ATOM 763 O O . LYS A 1 94 ? -9.679 4.948 -16.263 1.00 90.62 94 LYS A O 1
ATOM 768 N N . TYR A 1 95 ? -7.470 4.639 -15.991 1.00 93.31 95 TYR A N 1
ATOM 769 C CA . TYR A 1 95 ? -7.117 4.789 -17.408 1.00 93.31 95 TYR A CA 1
ATOM 770 C C . TYR A 1 95 ? -6.723 3.444 -18.024 1.00 93.31 95 TYR A C 1
ATOM 772 O O . TYR A 1 95 ? -6.247 2.552 -17.330 1.00 93.31 95 TYR A O 1
ATOM 780 N N . LYS A 1 96 ? -6.856 3.316 -19.351 1.00 95.81 96 LYS A N 1
ATOM 781 C CA . LYS A 1 96 ? -6.575 2.069 -20.093 1.00 95.81 96 LYS A CA 1
ATOM 782 C C . LYS A 1 96 ? -5.133 1.558 -19.964 1.00 95.81 96 LYS A C 1
ATOM 784 O O . LYS A 1 96 ? -4.891 0.382 -20.188 1.00 95.81 96 LYS A O 1
ATOM 789 N N . TRP A 1 97 ? -4.188 2.443 -19.666 1.00 95.19 97 TRP A N 1
ATOM 790 C CA . TRP A 1 97 ? -2.766 2.123 -19.520 1.00 95.19 97 TRP A CA 1
ATOM 791 C C . TRP A 1 97 ? -2.368 1.786 -18.078 1.00 95.19 97 TRP A C 1
ATOM 793 O O . TRP A 1 97 ? -1.220 1.419 -17.842 1.00 95.19 97 TRP A O 1
ATOM 803 N N . MET A 1 98 ? -3.273 1.946 -17.104 1.00 94.38 98 MET A N 1
ATOM 804 C CA . MET A 1 98 ? -2.974 1.606 -15.717 1.00 94.38 98 MET A CA 1
ATOM 805 C C . MET A 1 98 ? -2.928 0.091 -15.550 1.00 94.38 98 MET A C 1
ATOM 807 O O . MET A 1 98 ? -3.869 -0.611 -15.915 1.00 94.38 98 MET A O 1
ATOM 811 N N . VAL A 1 99 ? -1.838 -0.387 -14.965 1.00 92.44 99 VAL A N 1
ATOM 812 C CA . VAL A 1 99 ? -1.666 -1.792 -14.597 1.00 92.44 99 VAL A CA 1
ATOM 813 C C . VAL A 1 99 ? -2.243 -2.016 -13.202 1.00 92.44 99 VAL A C 1
ATOM 815 O O . VAL A 1 99 ? -2.284 -1.101 -12.375 1.00 92.44 99 VAL A O 1
ATOM 818 N N . ASP A 1 100 ? -2.687 -3.241 -12.940 1.00 92.12 100 ASP A N 1
ATOM 819 C CA . ASP A 1 100 ? -3.092 -3.649 -11.604 1.00 92.12 100 ASP A CA 1
ATOM 820 C C . ASP A 1 100 ? -1.937 -3.557 -10.601 1.00 92.12 100 ASP A C 1
ATOM 822 O O . ASP A 1 100 ? -0.768 -3.783 -10.920 1.00 92.12 100 ASP A O 1
ATOM 826 N N . HIS A 1 101 ? -2.281 -3.222 -9.357 1.00 92.38 101 HIS A N 1
ATOM 827 C CA . HIS A 1 101 ? -1.300 -3.119 -8.287 1.00 92.38 101 HIS A CA 1
ATOM 828 C C . HIS A 1 101 ? -0.583 -4.460 -8.058 1.00 92.38 101 HIS A C 1
ATOM 830 O O . HIS A 1 101 ? -1.196 -5.529 -8.062 1.00 92.38 101 HIS A O 1
ATOM 836 N N . THR A 1 102 ? 0.728 -4.375 -7.861 1.00 92.06 102 THR A N 1
ATOM 837 C CA . THR A 1 102 ? 1.601 -5.496 -7.521 1.00 92.06 102 THR A CA 1
ATOM 838 C C . THR A 1 102 ? 2.460 -5.060 -6.342 1.00 92.06 102 THR A C 1
ATOM 840 O O . THR A 1 102 ? 2.945 -3.926 -6.322 1.00 92.06 102 THR A O 1
ATOM 843 N N . GLU A 1 103 ? 2.624 -5.950 -5.370 1.00 91.94 103 GLU A N 1
ATOM 844 C CA . GLU A 1 103 ? 3.493 -5.741 -4.211 1.00 91.94 103 GLU A CA 1
ATOM 845 C C . GLU A 1 103 ? 4.977 -5.639 -4.609 1.00 91.94 103 GLU A C 1
ATOM 847 O O . GLU A 1 103 ? 5.373 -5.930 -5.743 1.00 91.94 103 GLU A O 1
ATOM 852 N N . ASN A 1 104 ? 5.826 -5.256 -3.660 1.00 93.75 104 ASN A N 1
ATOM 853 C CA . ASN A 1 104 ? 7.262 -5.191 -3.876 1.00 93.75 104 ASN A CA 1
ATOM 854 C C . ASN A 1 104 ? 7.867 -6.593 -4.063 1.00 93.75 104 ASN A C 1
ATOM 856 O O . ASN A 1 104 ? 7.916 -7.396 -3.137 1.00 93.75 104 ASN A O 1
ATOM 860 N N . LYS A 1 105 ? 8.408 -6.857 -5.257 1.00 94.00 105 LYS A N 1
ATOM 861 C CA . LYS A 1 105 ? 9.060 -8.130 -5.615 1.00 94.00 105 LYS A CA 1
ATOM 862 C C . LYS A 1 105 ? 10.574 -8.155 -5.382 1.00 94.00 105 LYS A C 1
ATOM 864 O O . LYS A 1 105 ? 11.248 -9.096 -5.804 1.00 94.00 105 LYS A O 1
ATOM 869 N N . SER A 1 106 ? 11.137 -7.139 -4.729 1.00 94.25 106 SER A N 1
ATOM 870 C CA . SER A 1 106 ? 12.571 -7.091 -4.411 1.00 94.25 106 SER A CA 1
ATOM 871 C C . SER A 1 106 ? 13.015 -8.329 -3.623 1.00 94.25 106 SER A C 1
ATOM 873 O O . SER A 1 106 ? 12.324 -8.771 -2.712 1.00 94.25 106 SER A O 1
ATOM 875 N N . GLY A 1 107 ? 14.171 -8.901 -3.972 1.00 93.38 107 GLY A N 1
ATOM 876 C CA . GLY A 1 107 ? 14.696 -10.108 -3.318 1.00 93.38 107 GLY A CA 1
ATOM 877 C C . GLY A 1 107 ? 14.014 -11.424 -3.723 1.00 93.38 107 GLY A C 1
ATOM 878 O O . GLY A 1 107 ? 14.422 -12.478 -3.246 1.00 93.38 107 GLY A O 1
ATOM 879 N N . THR A 1 108 ? 13.020 -11.387 -4.616 1.00 94.19 108 THR A N 1
ATOM 880 C CA . THR A 1 108 ? 12.397 -12.581 -5.214 1.00 94.19 108 THR A CA 1
ATOM 881 C C . THR A 1 108 ? 12.948 -12.858 -6.618 1.00 94.19 108 THR A C 1
ATOM 883 O O . THR A 1 108 ? 13.661 -12.035 -7.194 1.00 94.19 108 THR A O 1
ATOM 886 N N . SER A 1 109 ? 12.578 -13.994 -7.213 1.00 96.12 109 SER A N 1
ATOM 887 C CA . SER A 1 109 ? 12.864 -14.296 -8.625 1.00 96.12 109 SER A CA 1
ATOM 888 C C . SER A 1 109 ? 12.190 -13.335 -9.615 1.00 96.12 109 SER A C 1
ATOM 890 O O . SER A 1 109 ? 12.599 -13.273 -10.768 1.00 96.12 109 SER A O 1
ATOM 892 N N . GLU A 1 110 ? 11.166 -12.595 -9.180 1.00 95.50 110 GLU A N 1
ATOM 893 C CA . GLU A 1 110 ? 10.426 -11.612 -9.985 1.00 95.50 110 GLU A CA 1
ATOM 894 C C . GLU A 1 110 ? 10.984 -10.186 -9.836 1.00 95.50 110 GLU A C 1
ATOM 896 O O . GLU A 1 110 ? 10.381 -9.220 -10.306 1.00 95.50 110 GLU A O 1
ATOM 901 N N . ALA A 1 111 ? 12.126 -10.022 -9.160 1.00 96.44 111 ALA A N 1
ATOM 902 C CA . ALA A 1 111 ? 12.749 -8.721 -8.977 1.00 96.44 111 ALA A CA 1
ATOM 903 C C . ALA A 1 111 ? 13.131 -8.078 -10.322 1.00 96.44 111 ALA A C 1
ATOM 905 O O . ALA A 1 111 ? 13.612 -8.735 -11.248 1.00 96.44 111 ALA A O 1
ATOM 906 N N . TYR A 1 112 ? 12.963 -6.758 -10.411 1.00 95.06 112 TYR A N 1
ATOM 907 C CA . TYR A 1 112 ? 13.375 -6.002 -11.589 1.00 95.06 112 TYR A CA 1
ATOM 908 C C . TYR A 1 112 ? 14.895 -6.082 -11.782 1.00 95.06 112 TYR A C 1
ATOM 910 O O . TYR A 1 112 ? 15.660 -5.632 -10.927 1.00 95.06 112 TYR A O 1
ATOM 918 N N . MET A 1 113 ? 15.318 -6.606 -12.934 1.00 95.44 113 MET A N 1
ATOM 919 C CA . MET A 1 113 ? 16.720 -6.659 -13.335 1.00 95.44 113 MET A CA 1
ATOM 920 C C . MET A 1 113 ? 16.961 -5.676 -14.488 1.00 95.44 113 MET A C 1
ATOM 922 O O . MET A 1 113 ? 16.413 -5.872 -15.578 1.00 95.44 113 MET A O 1
ATOM 926 N N . PRO A 1 114 ? 17.753 -4.609 -14.286 1.00 95.75 114 PRO A N 1
ATOM 927 C CA . PRO A 1 114 ? 18.001 -3.638 -15.337 1.00 95.75 114 PRO A CA 1
ATOM 928 C C . PRO A 1 114 ? 18.816 -4.264 -16.473 1.00 95.75 114 PRO A C 1
ATOM 930 O O . PRO A 1 114 ? 19.774 -5.003 -16.249 1.00 95.75 114 PRO A O 1
ATOM 933 N N . PHE A 1 115 ? 18.461 -3.916 -17.707 1.00 95.75 115 PHE A N 1
ATOM 934 C CA . PHE A 1 115 ? 19.179 -4.310 -18.916 1.00 95.75 115 PHE A CA 1
ATOM 935 C C . PHE A 1 115 ? 19.343 -3.107 -19.850 1.00 95.75 115 PHE A C 1
ATOM 937 O O . PHE A 1 115 ? 18.634 -2.105 -19.733 1.00 95.75 115 PHE A O 1
ATOM 944 N N . SER A 1 116 ? 20.286 -3.191 -20.794 1.00 96.38 116 SER A N 1
ATOM 945 C CA . SER A 1 116 ? 20.411 -2.162 -21.830 1.00 96.38 116 SER A CA 1
ATOM 946 C C . SER A 1 116 ? 19.188 -2.203 -22.740 1.00 96.38 116 SER A C 1
ATOM 948 O O . SER A 1 116 ? 18.986 -3.165 -23.476 1.00 96.38 116 SER A O 1
ATOM 950 N N . THR A 1 117 ? 18.411 -1.125 -22.751 1.00 96.94 117 THR A N 1
ATOM 951 C CA . TH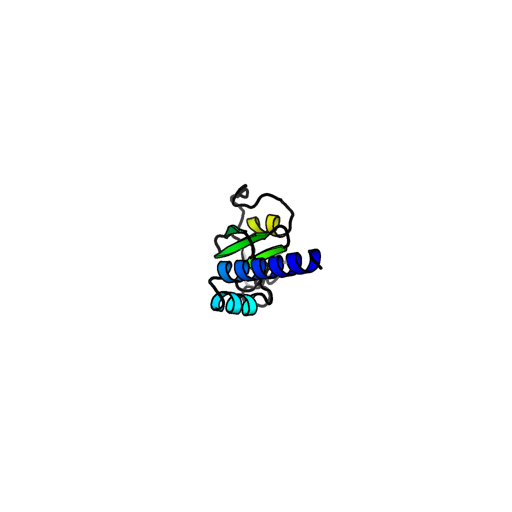R A 1 117 ? 17.305 -0.934 -23.701 1.00 96.94 117 THR A CA 1
ATOM 952 C C . THR A 1 117 ? 17.791 -0.541 -25.101 1.00 96.94 117 THR A C 1
ATOM 954 O O . THR A 1 117 ? 17.002 -0.487 -26.043 1.00 96.94 117 THR A O 1
ATOM 957 N N . THR A 1 118 ? 19.093 -0.274 -25.257 1.00 96.69 118 THR A N 1
ATOM 958 C CA . THR A 1 118 ? 19.710 0.107 -26.533 1.00 96.69 118 THR A CA 1
ATOM 959 C C . THR A 1 118 ? 20.349 -1.090 -27.231 1.00 96.69 118 THR A C 1
ATOM 961 O O . THR A 1 118 ? 20.971 -1.940 -26.588 1.00 96.69 118 THR A O 1
ATOM 964 N N . LYS A 1 119 ? 20.222 -1.132 -28.564 1.00 94.25 119 LYS A N 1
ATOM 965 C CA . LYS A 1 119 ? 20.965 -2.068 -29.419 1.00 94.25 119 LYS A CA 1
ATOM 966 C C . LYS A 1 119 ? 22.435 -1.646 -29.509 1.00 94.25 119 LYS A C 1
ATOM 968 O O . LYS A 1 119 ? 22.767 -0.481 -29.277 1.00 94.25 119 LYS A O 1
ATOM 973 N N . SER A 1 120 ? 23.310 -2.574 -29.895 1.00 94.50 120 SER A N 1
ATOM 974 C CA . SER A 1 120 ? 24.707 -2.249 -30.184 1.00 94.50 120 SER A CA 1
ATOM 975 C C . SER A 1 120 ? 24.789 -1.162 -31.260 1.00 94.50 120 SER A C 1
ATOM 977 O O . SER A 1 120 ? 24.196 -1.263 -32.335 1.00 94.50 120 SER A O 1
ATOM 979 N N . LYS A 1 121 ? 25.524 -0.089 -30.955 1.00 96.56 121 LYS A N 1
ATOM 980 C CA . LYS A 1 121 ? 25.718 1.026 -31.894 1.00 96.56 121 LYS A CA 1
ATOM 981 C C . LYS A 1 121 ? 26.643 0.647 -33.046 1.00 96.56 121 LYS A C 1
ATOM 983 O O . LYS A 1 121 ? 26.500 1.162 -34.146 1.00 96.56 121 LYS A O 1
ATOM 988 N N . ILE A 1 122 ? 27.590 -0.245 -32.774 1.00 95.56 122 ILE A N 1
ATOM 989 C CA . ILE A 1 122 ? 28.561 -0.742 -33.742 1.00 95.56 122 ILE A CA 1
ATOM 990 C C . ILE A 1 122 ? 28.101 -2.133 -34.169 1.00 95.56 122 ILE A C 1
ATOM 992 O O . ILE A 1 122 ? 27.902 -3.008 -33.324 1.00 95.56 122 ILE A O 1
ATOM 996 N N . GLN A 1 123 ? 27.907 -2.311 -35.473 1.00 93.19 123 GLN A N 1
ATOM 997 C CA . GLN A 1 123 ? 27.615 -3.609 -36.071 1.00 93.19 123 GLN A CA 1
ATOM 998 C C . GLN A 1 123 ? 28.940 -4.285 -36.426 1.00 93.19 123 GLN A C 1
ATOM 1000 O O . GLN A 1 123 ? 29.790 -3.677 -37.078 1.00 93.19 123 GLN A O 1
ATOM 1005 N N . ALA A 1 124 ? 29.135 -5.517 -35.958 1.00 92.81 124 ALA A N 1
ATOM 1006 C CA . ALA A 1 124 ? 30.300 -6.308 -36.328 1.00 92.81 124 ALA A CA 1
ATOM 1007 C C . ALA A 1 124 ? 30.153 -6.794 -37.775 1.00 92.81 124 ALA A C 1
ATOM 1009 O O . ALA A 1 124 ? 29.050 -7.108 -38.222 1.00 92.81 124 ALA A O 1
ATOM 1010 N N . TRP A 1 125 ? 31.265 -6.853 -38.503 1.00 92.81 125 TRP A N 1
ATOM 1011 C CA . TRP A 1 125 ? 31.291 -7.469 -39.825 1.00 92.81 125 TRP A CA 1
ATOM 1012 C C . TRP A 1 125 ? 31.040 -8.981 -39.709 1.00 92.81 125 TRP A C 1
ATOM 1014 O O . TRP A 1 125 ? 31.675 -9.644 -38.887 1.00 92.81 125 TRP A O 1
ATOM 1024 N N . ASP A 1 126 ? 30.126 -9.513 -40.526 1.00 93.56 126 ASP A N 1
ATOM 1025 C CA . ASP A 1 126 ? 29.836 -10.948 -40.612 1.00 93.56 126 ASP A CA 1
ATOM 1026 C C . ASP A 1 126 ? 30.623 -11.583 -41.779 1.00 93.56 126 ASP A C 1
ATOM 1028 O O . ASP A 1 126 ? 30.344 -11.263 -42.940 1.00 93.56 126 ASP A O 1
ATOM 1032 N N . PRO A 1 127 ? 31.587 -12.488 -41.510 1.00 91.81 127 PRO A N 1
ATOM 1033 C CA . PRO A 1 127 ? 32.404 -13.123 -42.544 1.00 91.81 127 PRO A CA 1
ATOM 1034 C C . PRO A 1 127 ? 31.633 -14.029 -43.504 1.00 91.81 127 PRO A C 1
ATOM 1036 O O . PRO A 1 127 ? 32.096 -14.256 -44.620 1.00 91.81 127 PRO A O 1
ATOM 1039 N N . ASN A 1 128 ? 30.490 -14.568 -43.079 1.00 92.31 128 ASN A N 1
ATOM 1040 C CA . ASN A 1 128 ? 29.740 -15.573 -43.833 1.00 92.31 128 ASN A CA 1
ATOM 1041 C C . ASN A 1 128 ? 28.495 -14.994 -44.518 1.00 92.31 128 ASN A C 1
ATOM 1043 O O . ASN A 1 128 ? 27.712 -15.746 -45.107 1.00 92.31 128 ASN A O 1
ATOM 1047 N N . ALA A 1 129 ? 28.297 -13.675 -44.452 1.00 86.94 129 ALA A N 1
ATOM 1048 C CA . ALA A 1 129 ? 27.195 -13.016 -45.134 1.00 86.94 129 ALA A CA 1
ATOM 1049 C C . ALA A 1 129 ? 27.296 -13.256 -46.652 1.00 86.94 129 ALA A C 1
ATOM 1051 O O . ALA A 1 129 ? 28.348 -13.042 -47.264 1.00 86.94 129 ALA A O 1
ATOM 1052 N N . ARG A 1 130 ? 26.207 -13.737 -47.275 1.00 79.69 130 ARG A N 1
ATOM 1053 C CA . ARG A 1 130 ? 26.167 -13.947 -48.732 1.00 79.69 130 ARG A CA 1
ATOM 1054 C C . ARG A 1 130 ? 26.406 -12.613 -49.433 1.00 79.69 130 ARG A C 1
ATOM 1056 O O . ARG A 1 130 ? 25.803 -11.610 -49.066 1.00 79.69 130 ARG A O 1
ATOM 1063 N N . LYS A 1 131 ? 27.262 -12.629 -50.454 1.00 75.56 131 LYS A N 1
ATOM 1064 C CA . LYS A 1 131 ? 27.371 -11.516 -51.398 1.00 75.56 131 LYS A CA 1
ATOM 1065 C C . LYS A 1 131 ? 26.094 -11.509 -52.240 1.00 75.56 131 LYS A C 1
ATOM 1067 O O . LYS A 1 131 ? 25.789 -12.538 -52.845 1.00 75.56 131 LYS A O 1
ATOM 1072 N N . GLU A 1 132 ? 25.342 -10.414 -52.181 1.00 69.44 132 GLU A N 1
ATOM 1073 C CA . GLU A 1 132 ? 24.220 -10.143 -53.092 1.00 69.44 132 GLU A CA 1
ATOM 1074 C C . GLU A 1 132 ? 24.706 -9.961 -54.535 1.00 69.44 132 GLU A C 1
ATOM 1076 O O . GLU A 1 132 ? 25.841 -9.454 -54.720 1.00 69.44 132 GLU A O 1
#

Foldseek 3Di:
DVVVVVVVVVVVVQVVQLQVQLVHPVSQVVVCVQPVDGDDFCFPDADPVGWTWGDDPVDTDIDDPDDPQPDWPQQVCCNVVVDVDHCVRPPDDDDPPDDGRDGAQPPHPPHDDDDDPDDDPDDDDDPPDDDD

InterPro domains:
  IPR007763 NADH dehydrogenase [ubiquinone] 1 alpha subcomplex subunit 12 [PF05071] (41-127)
  IPR007763 NADH dehydrogenase [ubiquinone] 1 alpha subcomplex subunit 12 [PTHR12910] (12-129)

Sequence (132 aa):
MAKYITGALDKLKVTFDILKQNGGIRGSLYQLFRTDELKNGTVVGTDKYGNTYYENNRYFVVFLDYDGSQVPAEWYGWLHYKTDLPPTVKPSVKYKWMVDHTENKSGTSEAYMPFSTTKSKIQAWDPNARKE

Secondary structure (DSSP, 8-state):
-HHHHHHHHHHHHHHHHHHHHTTSHHHHHHHHHHHSS----EEEEE-TTS-EEEE-TT--EEE-SS-GGGS-HHHHHHHTTS-SS-TTTSPPPP-TTPPPP----TTSTT-------SPPSSPPP-TTPPP-

pLDDT: mean 87.39, std 9.07, range [58.69, 96.94]

Organism: NCBI:txid1820382

Radius of gyration: 25.75 Å; chains: 1; bounding box: 49×28×96 Å